Protein AF-A3JEB4-F1 (afdb_monomer)

Secondary structure (DSSP, 8-state):
---EEEEEETTEEEEEETTTTSS-HHHHHHHHHHHHHHHHT--TT----------SSTTTTTSSSHHHHHHHHHHHHHHHHHHHHHHHT---HHHHHHHTTS-HHHHHHHHTT-GGG--HHHHHHHHTTTT---------------

Structure (mmCIF, N/CA/C/O backbone):
data_AF-A3JEB4-F1
#
_entry.id   AF-A3JEB4-F1
#
loop_
_atom_site.group_PDB
_atom_site.id
_atom_site.type_symbol
_atom_site.label_atom_id
_atom_site.label_alt_id
_atom_site.label_comp_id
_atom_site.label_asym_id
_atom_site.label_entity_id
_atom_site.label_seq_id
_atom_site.pdbx_PDB_ins_code
_atom_site.Cartn_x
_atom_site.Cartn_y
_atom_site.Cartn_z
_atom_site.occupancy
_atom_site.B_iso_or_equiv
_atom_site.auth_seq_id
_atom_site.auth_comp_id
_atom_site.auth_asym_id
_atom_site.auth_atom_id
_atom_site.pdbx_PDB_model_num
ATOM 1 N N . MET A 1 1 ? -15.534 -3.196 -7.477 1.00 28.44 1 MET A N 1
ATOM 2 C CA . MET A 1 1 ? -15.306 -3.213 -8.940 1.00 28.44 1 MET A CA 1
ATOM 3 C C . MET A 1 1 ? -14.396 -2.055 -9.331 1.00 28.44 1 MET A C 1
ATOM 5 O O . MET A 1 1 ? -14.749 -0.908 -9.078 1.00 28.44 1 MET A O 1
ATOM 9 N N . ALA A 1 2 ? -13.204 -2.329 -9.867 1.00 27.30 2 ALA A N 1
ATOM 10 C CA . ALA A 1 2 ? -12.318 -1.281 -10.374 1.00 27.30 2 ALA A CA 1
ATOM 11 C C . ALA A 1 2 ? -12.919 -0.707 -11.665 1.00 27.30 2 ALA A C 1
ATOM 13 O O . ALA A 1 2 ? -13.163 -1.442 -12.619 1.00 27.30 2 ALA A O 1
ATOM 14 N N . LYS A 1 3 ? -13.211 0.595 -11.688 1.00 28.23 3 LYS A N 1
ATOM 15 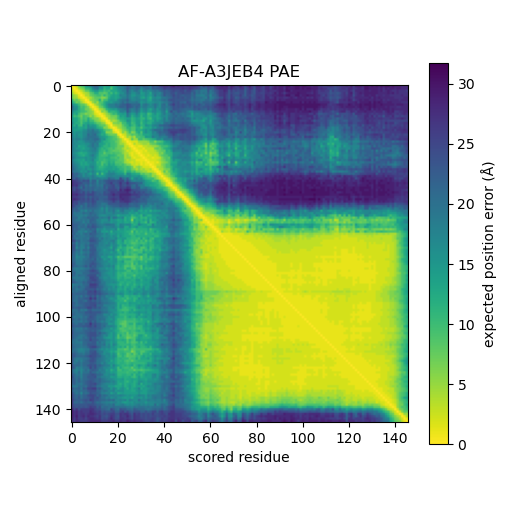C CA . LYS A 1 3 ? -13.762 1.257 -12.872 1.00 28.23 3 LYS A CA 1
ATOM 16 C C . LYS A 1 3 ? -12.611 1.447 -13.860 1.00 28.23 3 LYS A C 1
ATOM 18 O O . LYS A 1 3 ? -11.719 2.245 -13.613 1.00 28.23 3 LYS A O 1
ATOM 23 N N . VAL A 1 4 ? -12.585 0.700 -14.956 1.00 33.78 4 VAL A N 1
ATOM 24 C CA . VAL A 1 4 ? -11.647 0.973 -16.052 1.00 33.78 4 VAL A CA 1
ATOM 25 C C . VAL A 1 4 ? -12.107 2.276 -16.709 1.00 33.78 4 VAL A C 1
ATOM 27 O O . VAL A 1 4 ? -13.170 2.316 -17.325 1.00 33.78 4 VAL A O 1
ATOM 30 N N . MET A 1 5 ? -11.362 3.368 -16.530 1.00 33.47 5 MET A N 1
ATOM 31 C CA . MET A 1 5 ? -11.633 4.612 -17.254 1.00 33.47 5 MET A CA 1
ATOM 32 C C . MET A 1 5 ? -10.977 4.489 -18.624 1.00 33.47 5 MET A C 1
ATOM 34 O O . MET A 1 5 ? -9.762 4.581 -18.753 1.00 33.47 5 MET A O 1
ATOM 38 N N . THR A 1 6 ? -11.791 4.218 -19.643 1.00 35.06 6 THR A N 1
ATOM 39 C CA . THR A 1 6 ? -11.344 4.244 -21.038 1.00 35.06 6 THR A CA 1
ATOM 40 C C . THR A 1 6 ? -11.348 5.699 -21.495 1.00 35.06 6 THR A C 1
ATOM 42 O O . THR A 1 6 ? -12.419 6.278 -21.679 1.00 35.06 6 THR A O 1
ATOM 45 N N . LEU A 1 7 ? -10.174 6.310 -21.649 1.00 40.50 7 LEU A N 1
ATOM 46 C CA . LEU A 1 7 ? -10.065 7.608 -22.314 1.00 40.50 7 LEU A CA 1
ATOM 47 C C . LEU A 1 7 ? -10.238 7.357 -23.812 1.00 40.50 7 LEU A C 1
ATOM 49 O O . LEU A 1 7 ? -9.387 6.733 -24.438 1.00 40.50 7 LEU A O 1
ATOM 53 N N . LYS A 1 8 ? -11.384 7.764 -24.361 1.00 31.34 8 LYS A N 1
ATOM 54 C CA . LYS A 1 8 ? -11.621 7.764 -25.805 1.00 31.34 8 LYS A CA 1
ATOM 55 C C . LYS A 1 8 ? -11.215 9.135 -26.327 1.00 31.34 8 LYS A C 1
ATOM 57 O O . LYS A 1 8 ? -11.989 10.077 -26.199 1.00 31.34 8 LYS A O 1
ATOM 62 N N . ASN A 1 9 ? -10.022 9.239 -26.896 1.00 35.53 9 ASN A N 1
ATOM 63 C CA . ASN A 1 9 ? -9.672 10.357 -27.761 1.00 35.53 9 ASN A CA 1
ATOM 64 C C . ASN A 1 9 ? -9.274 9.757 -29.112 1.00 35.53 9 ASN A C 1
ATOM 66 O O . ASN A 1 9 ? -8.406 8.889 -29.158 1.00 35.53 9 ASN A O 1
ATOM 70 N N . THR A 1 10 ? -10.025 10.107 -30.159 1.00 35.03 10 THR A N 1
ATOM 71 C CA . THR A 1 10 ? -9.710 9.866 -31.582 1.00 35.03 10 THR A CA 1
ATOM 72 C C . THR A 1 10 ? -8.844 8.630 -31.888 1.00 35.03 10 THR A C 1
ATOM 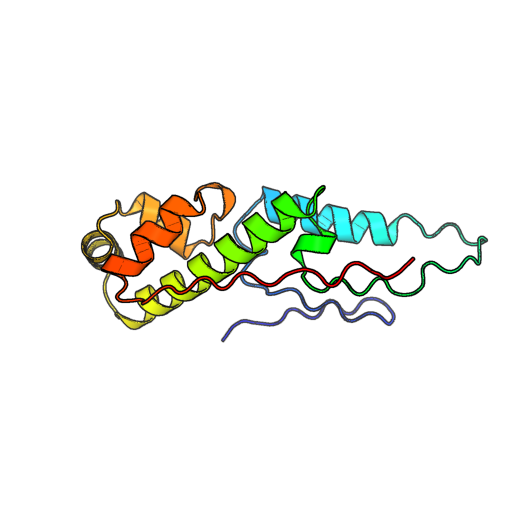74 O O . THR A 1 10 ? -7.679 8.748 -32.249 1.00 35.03 10 THR A O 1
ATOM 77 N N . GLY A 1 11 ? -9.423 7.432 -31.749 1.00 35.12 11 GLY A N 1
ATOM 78 C CA . GLY A 1 11 ? -8.829 6.184 -32.254 1.00 35.12 11 GLY A CA 1
ATOM 79 C C . GLY A 1 11 ? -7.979 5.364 -31.276 1.00 35.12 11 GLY A C 1
ATOM 80 O O . GLY A 1 11 ? -7.746 4.194 -31.559 1.00 35.12 11 GLY A O 1
ATOM 81 N N . TYR A 1 12 ? -7.605 5.888 -30.103 1.00 35.53 12 TYR A N 1
ATOM 82 C CA . TYR A 1 12 ? -6.740 5.163 -29.156 1.00 35.53 12 TYR A CA 1
ATOM 83 C C . TYR A 1 12 ? -7.449 4.870 -27.826 1.00 35.53 12 TYR A C 1
ATOM 85 O O . TYR A 1 12 ? -8.063 5.746 -27.214 1.00 35.53 12 TYR A O 1
ATOM 93 N N . ARG A 1 13 ? -7.400 3.603 -27.380 1.00 35.19 13 ARG A N 1
ATOM 94 C CA . ARG A 1 13 ? -7.941 3.152 -26.084 1.00 35.19 13 ARG A CA 1
ATOM 95 C C . ARG A 1 13 ? -6.789 2.964 -25.107 1.00 35.19 13 ARG A C 1
ATOM 97 O O . ARG A 1 13 ? -6.150 1.921 -25.107 1.00 35.19 13 ARG A O 1
ATOM 104 N N . TYR A 1 14 ? -6.583 3.936 -24.227 1.00 41.97 14 TYR A N 1
ATOM 105 C CA . TYR A 1 14 ? -5.689 3.759 -23.085 1.00 41.97 14 TYR A CA 1
ATOM 106 C C . TYR A 1 14 ? -6.455 3.127 -21.922 1.00 41.97 14 TYR A C 1
ATOM 108 O O . TYR A 1 14 ? -7.539 3.591 -21.546 1.00 41.97 14 TYR A O 1
ATOM 116 N N . GLN A 1 15 ? -5.902 2.050 -21.364 1.00 39.38 15 GLN A N 1
ATOM 117 C CA . GLN A 1 15 ? -6.495 1.315 -20.253 1.00 39.38 15 GLN A CA 1
ATOM 118 C C . GLN A 1 15 ? -5.760 1.683 -18.965 1.00 39.38 15 GLN A C 1
ATOM 120 O O . GLN A 1 15 ? -4.786 1.049 -18.581 1.00 39.38 15 GLN A O 1
ATOM 125 N N . VAL A 1 16 ? -6.217 2.746 -18.299 1.00 45.25 16 VAL A N 1
ATOM 126 C CA . VAL A 1 16 ? -5.621 3.177 -17.030 1.00 45.25 16 VAL A CA 1
ATOM 127 C C . VAL A 1 16 ? -6.473 2.671 -15.870 1.00 45.25 16 VAL A C 1
ATOM 129 O O . VAL A 1 16 ? -7.677 2.942 -15.786 1.00 45.25 16 VAL A O 1
ATOM 132 N N . CYS A 1 17 ? -5.853 1.929 -14.952 1.00 38.47 17 CYS A N 1
ATOM 133 C CA . CYS A 1 17 ? -6.483 1.506 -13.706 1.00 38.47 17 CYS A CA 1
ATOM 134 C C . CYS A 1 17 ? -6.914 2.746 -12.907 1.00 38.47 17 CYS A C 1
ATOM 136 O O . CYS A 1 17 ? -6.076 3.438 -12.328 1.00 38.47 17 CYS A O 1
ATOM 138 N N . SER A 1 18 ? -8.222 3.035 -12.815 1.00 39.22 18 SER A N 1
ATOM 139 C CA . SER A 1 18 ? -8.697 4.268 -12.157 1.00 39.22 18 SER A CA 1
ATOM 140 C C . SER A 1 18 ? -8.367 4.350 -10.664 1.00 39.22 18 SER A C 1
ATOM 142 O O . SER A 1 18 ? -8.649 5.373 -10.047 1.00 39.22 18 SER A O 1
ATOM 144 N N . GLY A 1 19 ? -7.888 3.262 -10.055 1.00 42.16 19 GLY A N 1
ATOM 145 C CA . GLY A 1 19 ? -7.454 3.234 -8.661 1.00 42.16 19 GLY A CA 1
ATOM 146 C C . GLY A 1 19 ? -6.138 3.979 -8.436 1.00 42.16 19 GLY A C 1
ATOM 147 O O . GLY A 1 19 ? -6.030 4.683 -7.441 1.00 42.16 19 GLY A O 1
ATOM 148 N N . LEU A 1 20 ? -5.187 3.898 -9.378 1.00 43.97 20 LEU A N 1
ATOM 149 C CA . LEU A 1 20 ? -3.858 4.511 -9.239 1.00 43.97 20 LEU A CA 1
ATOM 150 C C . LEU A 1 20 ? -3.857 6.034 -9.449 1.00 43.97 20 LEU A C 1
ATOM 152 O O . LEU A 1 20 ? -3.022 6.740 -8.897 1.00 43.97 20 LEU A O 1
ATOM 156 N N . LEU A 1 21 ? -4.807 6.563 -10.224 1.00 47.31 21 LEU A N 1
ATOM 157 C CA . LEU A 1 21 ? -4.841 7.985 -10.594 1.00 47.31 21 LEU A CA 1
ATOM 158 C C . LEU A 1 21 ? -5.488 8.915 -9.561 1.00 47.31 21 LEU A C 1
ATOM 160 O O . LEU A 1 21 ? -5.356 10.135 -9.669 1.00 47.31 21 LEU A O 1
ATOM 164 N N . LYS A 1 22 ? -6.256 8.380 -8.606 1.00 44.50 22 LYS A N 1
ATOM 165 C CA . LYS A 1 22 ? -7.146 9.207 -7.773 1.00 44.50 22 LYS A CA 1
ATOM 166 C C . LYS A 1 22 ? -6.485 9.782 -6.528 1.00 44.50 22 LYS A C 1
ATOM 168 O O . LYS A 1 22 ? -7.058 10.680 -5.919 1.00 44.50 22 LYS A O 1
ATOM 173 N N . THR A 1 23 ? -5.313 9.294 -6.146 1.00 45.34 23 THR A N 1
ATOM 174 C CA . THR A 1 23 ? -4.822 9.510 -4.786 1.00 45.34 23 THR A CA 1
ATOM 175 C C . THR A 1 23 ? -3.326 9.759 -4.671 1.00 45.34 23 THR A C 1
ATOM 177 O O . THR A 1 23 ? -2.889 10.052 -3.572 1.00 45.34 23 THR A O 1
ATOM 180 N N . ASP A 1 24 ? -2.534 9.763 -5.743 1.00 54.94 24 ASP A N 1
ATOM 181 C CA . ASP A 1 24 ? -1.146 10.242 -5.700 1.00 54.94 24 ASP A CA 1
ATOM 182 C C . ASP A 1 24 ? -0.958 11.410 -6.684 1.00 54.94 24 ASP A C 1
ATOM 184 O O . ASP A 1 24 ? -1.121 11.268 -7.896 1.00 54.94 24 ASP A O 1
ATOM 188 N N . ILE A 1 25 ? -0.681 12.605 -6.145 1.00 49.38 25 ILE A N 1
ATOM 189 C CA . ILE A 1 25 ? -0.558 13.852 -6.921 1.00 49.38 25 ILE A CA 1
ATOM 190 C C . ILE A 1 25 ? 0.660 13.798 -7.853 1.00 49.38 25 ILE A C 1
ATOM 192 O O . ILE A 1 25 ? 0.585 14.315 -8.970 1.00 49.38 25 ILE A O 1
ATOM 196 N N . GLY A 1 26 ? 1.752 13.156 -7.423 1.00 53.31 26 GLY A N 1
ATOM 197 C CA . GLY A 1 26 ? 2.954 12.969 -8.234 1.00 53.31 26 GLY A CA 1
ATOM 198 C C . GLY A 1 26 ? 2.679 12.037 -9.407 1.00 53.31 26 GLY A C 1
ATOM 199 O O . GLY A 1 26 ? 2.938 12.397 -10.554 1.00 53.31 26 GLY A O 1
ATOM 200 N N . MET A 1 27 ? 2.020 10.910 -9.138 1.00 58.47 27 MET A N 1
ATOM 201 C CA . MET A 1 27 ? 1.615 9.941 -10.160 1.00 58.47 27 MET A CA 1
ATOM 202 C C . MET A 1 27 ? 0.634 10.543 -11.172 1.00 58.47 27 MET A C 1
ATOM 204 O O . MET A 1 27 ? 0.778 10.379 -12.382 1.00 58.47 27 MET A O 1
ATOM 208 N N . ARG A 1 28 ? -0.344 11.323 -10.696 1.00 55.00 28 ARG A N 1
ATOM 209 C CA . ARG A 1 28 ? -1.284 12.042 -11.564 1.00 55.00 28 ARG A CA 1
ATOM 210 C C . ARG A 1 28 ? -0.560 13.036 -12.469 1.00 55.00 28 ARG A C 1
ATOM 212 O O . ARG A 1 28 ? -0.944 13.168 -13.629 1.00 55.00 28 ARG A O 1
ATOM 219 N N . ARG A 1 29 ? 0.473 13.723 -11.970 1.00 54.47 29 ARG A N 1
ATOM 220 C CA . ARG A 1 29 ? 1.283 14.660 -12.761 1.00 54.47 29 ARG A CA 1
ATOM 221 C C . ARG A 1 29 ? 2.128 13.925 -13.799 1.00 54.47 29 ARG A C 1
ATOM 223 O O . ARG A 1 29 ? 2.100 14.351 -14.946 1.00 54.47 29 ARG A O 1
ATOM 230 N N . LYS A 1 30 ? 2.776 12.808 -13.442 1.00 60.12 30 LYS A N 1
ATOM 231 C CA . LYS A 1 30 ? 3.528 11.968 -14.389 1.00 60.12 30 LYS A CA 1
ATOM 232 C C . LYS A 1 30 ? 2.628 11.408 -15.496 1.00 60.12 30 LYS A C 1
ATOM 234 O O . LYS A 1 30 ? 2.920 11.624 -16.663 1.00 60.12 30 LYS A O 1
ATOM 239 N N . VAL A 1 31 ? 1.465 10.836 -15.162 1.00 60.31 31 VAL A N 1
ATOM 240 C CA . VAL A 1 31 ? 0.502 10.343 -16.171 1.00 60.31 31 VAL A CA 1
ATOM 241 C C . VAL A 1 31 ? -0.059 11.479 -17.030 1.00 60.31 31 VAL A C 1
ATOM 243 O O . VAL A 1 31 ? -0.180 11.339 -18.242 1.00 60.31 31 VAL A O 1
ATOM 246 N N . THR A 1 32 ? -0.394 12.626 -16.430 1.00 55.94 32 THR A N 1
ATOM 247 C CA . THR A 1 32 ? -0.884 13.787 -17.195 1.00 55.94 32 THR A CA 1
ATOM 248 C C . THR A 1 32 ? 0.200 14.330 -18.123 1.00 55.94 32 THR A C 1
ATOM 250 O O . THR A 1 32 ? -0.114 14.730 -19.239 1.00 55.94 32 THR A O 1
ATOM 253 N N . ASN A 1 33 ? 1.460 14.340 -17.685 1.00 56.09 33 ASN A N 1
ATOM 254 C CA . ASN A 1 33 ? 2.590 14.745 -18.509 1.00 56.09 33 ASN A CA 1
ATOM 255 C C . ASN A 1 33 ? 2.844 13.730 -19.620 1.00 56.09 33 ASN A C 1
ATOM 257 O O . ASN A 1 33 ? 2.945 14.162 -20.751 1.00 56.09 33 ASN A O 1
ATOM 261 N N . PHE A 1 34 ? 2.823 12.422 -19.352 1.00 59.50 34 PHE A N 1
ATOM 262 C CA . PHE A 1 34 ? 2.921 11.385 -20.382 1.00 59.50 34 PHE A CA 1
ATOM 263 C C . PHE A 1 34 ? 1.842 11.562 -21.461 1.00 59.50 34 PHE A C 1
ATOM 265 O O . PHE A 1 34 ? 2.158 11.677 -22.640 1.00 59.50 34 PHE A O 1
ATOM 272 N N . ILE A 1 35 ? 0.572 11.721 -21.064 1.00 57.94 35 ILE A N 1
ATOM 273 C CA . ILE A 1 35 ? -0.537 11.976 -22.001 1.00 57.94 35 ILE A CA 1
ATOM 274 C C . ILE A 1 35 ? -0.318 13.278 -22.792 1.00 57.94 35 ILE A C 1
ATOM 276 O O . ILE A 1 35 ? -0.567 13.313 -23.994 1.00 57.94 35 ILE A O 1
ATOM 280 N N . LYS A 1 36 ? 0.156 14.351 -22.146 1.00 54.06 36 LYS A N 1
ATOM 281 C CA . LYS A 1 36 ? 0.431 15.637 -22.809 1.00 54.06 36 LYS A CA 1
ATOM 282 C C . LYS A 1 36 ? 1.638 15.581 -23.741 1.00 54.06 36 LYS A C 1
ATOM 284 O O . LYS A 1 36 ? 1.578 16.189 -24.800 1.00 54.06 36 LYS A O 1
ATOM 289 N N . THR A 1 37 ? 2.699 14.867 -23.375 1.00 53.50 37 THR A N 1
ATOM 290 C CA . THR A 1 37 ? 3.886 14.653 -24.208 1.00 53.50 37 THR A CA 1
ATOM 291 C C . THR A 1 37 ? 3.477 13.931 -25.482 1.00 53.50 37 THR A C 1
ATOM 293 O O . THR A 1 37 ? 3.738 14.444 -26.560 1.00 53.50 37 THR A O 1
ATOM 296 N N . GLN A 1 38 ? 2.697 12.851 -25.382 1.00 52.09 38 GLN A N 1
ATOM 297 C CA . GLN A 1 38 ? 2.150 12.144 -26.549 1.00 52.09 38 GLN A CA 1
ATOM 298 C C . GLN A 1 38 ? 1.211 13.023 -27.409 1.00 52.09 38 GLN A C 1
ATOM 300 O O . GLN A 1 38 ? 1.050 12.773 -28.599 1.00 52.09 38 GLN A O 1
ATOM 305 N N . GLN A 1 39 ? 0.610 14.079 -26.842 1.00 43.41 39 GLN A N 1
ATOM 306 C CA . GLN A 1 39 ? -0.285 15.000 -27.556 1.00 43.41 39 GLN A CA 1
ATOM 307 C C . GLN A 1 39 ? 0.432 16.222 -28.179 1.00 43.41 39 GLN A C 1
ATOM 309 O O . GLN A 1 39 ? -0.087 16.791 -29.136 1.00 43.41 39 GLN A O 1
ATOM 314 N N . ASN A 1 40 ? 1.610 16.617 -27.676 1.00 43.22 40 ASN A N 1
ATOM 315 C CA . ASN A 1 40 ? 2.385 17.784 -28.139 1.00 43.22 40 ASN A CA 1
ATOM 316 C C . ASN A 1 40 ? 3.341 17.491 -29.315 1.00 43.22 40 ASN A C 1
ATOM 318 O O . ASN A 1 40 ? 3.946 18.421 -29.836 1.00 43.22 40 ASN A O 1
ATOM 322 N N . TYR A 1 41 ? 3.456 16.238 -29.765 1.00 44.75 41 TYR A N 1
ATOM 323 C CA . TYR A 1 41 ? 4.215 15.850 -30.968 1.00 44.75 41 TYR A CA 1
ATOM 324 C C . TYR A 1 41 ? 3.392 15.918 -32.275 1.00 44.75 41 TYR A C 1
ATOM 326 O O . TYR A 1 41 ? 3.788 15.348 -33.287 1.00 44.75 41 TYR A O 1
ATOM 334 N N . MET A 1 42 ? 2.252 16.619 -32.292 1.00 44.59 42 MET A N 1
ATOM 335 C CA . MET A 1 42 ? 1.462 16.846 -33.512 1.00 44.59 42 MET A CA 1
ATOM 336 C C . MET A 1 42 ? 1.795 18.202 -34.164 1.00 44.59 42 MET A C 1
ATOM 338 O O . MET A 1 42 ? 0.999 19.135 -34.111 1.00 44.59 42 MET A O 1
ATOM 342 N N . GLU A 1 43 ? 2.963 18.291 -34.808 1.00 44.00 43 GLU A N 1
ATOM 343 C CA . GLU A 1 43 ? 3.232 19.240 -35.906 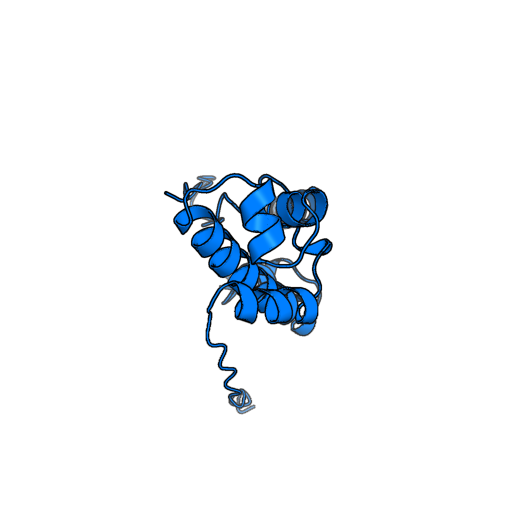1.00 44.00 43 GLU A CA 1
ATOM 344 C C . GLU A 1 43 ? 2.904 18.530 -37.244 1.00 44.00 43 GLU A C 1
ATOM 346 O O . GLU A 1 43 ? 3.287 17.370 -37.413 1.00 44.00 43 GLU A O 1
ATOM 351 N N . PRO A 1 44 ? 2.192 19.142 -38.215 1.00 41.66 44 PRO A N 1
ATOM 352 C CA . PRO A 1 44 ? 1.399 18.388 -39.199 1.00 41.66 44 PRO A CA 1
ATOM 353 C C . PRO A 1 44 ? 2.160 17.738 -40.367 1.00 41.66 44 PRO A C 1
ATOM 355 O O . PRO A 1 44 ? 1.514 17.372 -41.343 1.00 41.66 44 PRO A O 1
ATOM 358 N N . ASN A 1 45 ? 3.493 17.623 -40.348 1.00 45.12 45 ASN A N 1
ATOM 359 C CA . ASN A 1 45 ? 4.233 17.290 -41.575 1.00 45.12 45 ASN A CA 1
ATOM 360 C C . ASN A 1 45 ? 5.512 16.459 -41.401 1.00 45.12 45 ASN A C 1
ATOM 362 O O . ASN A 1 45 ? 6.463 16.644 -42.156 1.00 45.12 45 ASN A O 1
ATOM 366 N N . GLN A 1 46 ? 5.551 15.507 -40.468 1.00 45.44 46 GLN A N 1
ATOM 367 C CA . GLN A 1 46 ? 6.590 14.468 -40.457 1.00 45.44 46 GLN A CA 1
ATOM 368 C C . GLN A 1 46 ? 5.942 13.083 -40.343 1.00 45.44 46 GLN A C 1
ATOM 370 O O . GLN A 1 46 ? 5.492 12.662 -39.281 1.00 45.44 46 GLN A O 1
ATOM 375 N N . VAL A 1 47 ? 5.869 12.381 -41.475 1.00 48.69 47 VAL A N 1
ATOM 376 C CA . VAL A 1 47 ? 5.559 10.951 -41.529 1.00 48.69 47 VAL A CA 1
ATOM 377 C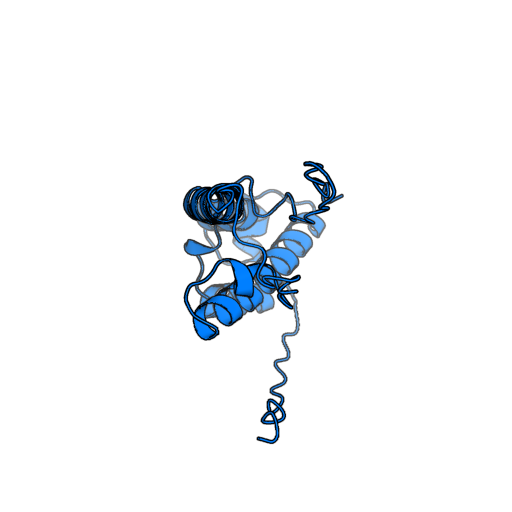 C . VAL A 1 47 ? 6.861 10.198 -41.271 1.00 48.69 47 VAL A C 1
ATOM 379 O O . VAL A 1 47 ? 7.633 10.000 -42.202 1.00 48.69 47 VAL A O 1
ATOM 382 N N . THR A 1 48 ? 7.103 9.780 -40.028 1.00 39.12 48 THR A N 1
ATOM 383 C CA . THR A 1 48 ? 8.084 8.734 -39.690 1.00 39.12 48 THR A CA 1
ATOM 384 C C . THR A 1 48 ? 7.615 7.966 -38.453 1.00 39.12 48 THR A C 1
ATOM 386 O O . THR A 1 48 ? 7.738 8.439 -37.330 1.00 39.12 48 THR A O 1
ATOM 389 N N . ASP A 1 49 ? 7.004 6.809 -38.693 1.00 39.84 49 ASP A N 1
ATOM 390 C CA . ASP A 1 49 ? 7.245 5.543 -37.984 1.00 39.84 49 ASP A CA 1
ATOM 391 C C . ASP A 1 49 ? 7.462 5.548 -36.450 1.00 39.84 49 ASP A C 1
ATOM 393 O O . ASP A 1 49 ? 8.303 4.824 -35.934 1.00 39.84 49 ASP A O 1
ATOM 397 N N . MET A 1 50 ? 6.679 6.312 -35.682 1.00 37.31 50 MET A N 1
ATOM 398 C CA . MET A 1 50 ? 6.534 6.091 -34.230 1.00 37.31 50 MET A CA 1
ATOM 399 C C . MET A 1 50 ? 5.342 5.165 -33.970 1.00 37.31 50 MET A C 1
ATOM 401 O O . MET A 1 50 ? 4.372 5.499 -33.285 1.00 37.31 50 MET A O 1
ATOM 405 N N . ALA A 1 51 ? 5.355 4.016 -34.639 1.00 41.66 51 ALA A N 1
ATOM 406 C CA . ALA A 1 51 ? 4.291 3.040 -34.565 1.00 41.66 51 ALA A CA 1
ATOM 407 C C . ALA A 1 51 ? 4.391 2.254 -33.250 1.00 41.66 51 ALA A C 1
ATOM 409 O O . ALA A 1 51 ? 5.100 1.261 -33.145 1.00 41.66 51 ALA A O 1
ATOM 410 N N . ASN A 1 52 ? 3.555 2.642 -32.284 1.00 43.09 52 ASN A N 1
ATOM 411 C CA . ASN A 1 52 ? 2.940 1.698 -31.352 1.00 43.09 52 ASN A CA 1
ATOM 412 C C . ASN A 1 52 ? 3.929 0.972 -30.416 1.00 43.09 52 ASN A C 1
ATOM 414 O O . ASN A 1 52 ? 3.926 -0.259 -30.347 1.00 43.09 52 ASN A O 1
ATOM 418 N N . GLU A 1 53 ? 4.716 1.728 -29.645 1.00 41.41 53 GLU A N 1
ATOM 419 C CA . GLU A 1 53 ? 5.432 1.186 -28.484 1.00 41.41 53 GLU A CA 1
ATOM 420 C C . GLU A 1 53 ? 4.409 0.640 -27.476 1.00 41.41 53 GLU A C 1
ATOM 422 O O . GLU A 1 53 ? 3.776 1.358 -26.696 1.00 41.41 53 GLU A O 1
ATOM 427 N N . ARG A 1 54 ? 4.167 -0.671 -27.552 1.00 43.00 54 ARG A N 1
ATOM 428 C CA . ARG A 1 54 ? 3.413 -1.408 -26.544 1.00 43.00 54 ARG A CA 1
ATOM 429 C C . ARG A 1 54 ? 4.355 -1.683 -25.388 1.00 43.00 54 ARG A C 1
ATOM 431 O O . ARG A 1 54 ? 5.128 -2.629 -25.429 1.00 43.00 54 ARG A O 1
ATOM 438 N N . PHE A 1 55 ? 4.252 -0.864 -24.357 1.00 46.31 55 PHE A N 1
ATOM 439 C CA . PHE A 1 55 ? 4.898 -1.141 -23.084 1.00 46.31 55 PHE A CA 1
ATOM 440 C C . PHE A 1 55 ? 4.236 -2.356 -22.422 1.00 46.31 55 PHE A C 1
ATOM 442 O O . PHE A 1 55 ? 3.004 -2.432 -22.354 1.00 46.31 55 PHE A O 1
ATOM 449 N N . GLU A 1 56 ? 5.041 -3.304 -21.933 1.00 55.41 56 GLU A N 1
ATOM 450 C CA . GLU A 1 56 ? 4.545 -4.483 -21.208 1.00 55.41 56 GLU A CA 1
ATOM 451 C C . GLU A 1 56 ? 3.826 -4.089 -19.909 1.00 55.41 56 GLU A C 1
ATOM 453 O O . GLU A 1 56 ? 2.896 -4.766 -19.463 1.00 55.41 56 GLU A O 1
ATOM 458 N N . SER A 1 57 ? 4.200 -2.946 -19.330 1.00 58.56 57 SER A N 1
ATOM 459 C CA . SER A 1 57 ? 3.547 -2.358 -18.171 1.00 58.56 57 SER A CA 1
ATOM 460 C C . SER A 1 57 ? 3.411 -0.843 -18.283 1.00 58.56 57 SER A C 1
ATOM 462 O O . SER A 1 57 ? 4.256 -0.142 -18.829 1.00 58.56 57 SER A O 1
ATOM 464 N N . VAL A 1 58 ? 2.350 -0.316 -17.662 1.00 70.12 58 VAL A N 1
ATOM 465 C CA . VAL A 1 58 ? 2.086 1.128 -17.528 1.00 70.12 58 VAL A CA 1
ATOM 466 C C . VAL A 1 58 ? 3.274 1.871 -16.905 1.00 70.12 58 VAL A C 1
ATOM 468 O O . VAL A 1 58 ? 3.475 3.043 -17.193 1.00 70.12 58 VAL A O 1
ATOM 471 N N . TRP A 1 59 ? 4.061 1.196 -16.069 1.00 69.44 59 TRP A N 1
ATOM 472 C CA . TRP A 1 59 ? 5.236 1.775 -15.423 1.00 69.44 59 TRP A CA 1
ATOM 473 C C . TRP A 1 59 ? 6.425 1.951 -16.364 1.00 69.44 59 TRP A C 1
ATOM 475 O O . TRP A 1 59 ? 7.144 2.930 -16.212 1.00 69.44 59 TRP A O 1
ATOM 485 N N . ASP A 1 60 ? 6.578 1.084 -17.368 1.00 59.31 60 ASP A N 1
ATOM 486 C CA . ASP A 1 60 ? 7.668 1.188 -18.350 1.00 59.31 60 ASP A CA 1
ATOM 487 C C . ASP A 1 60 ? 7.475 2.418 -19.256 1.00 59.31 60 ASP A C 1
ATOM 489 O O . ASP A 1 60 ? 8.422 2.936 -19.830 1.00 59.31 60 ASP A O 1
ATOM 493 N N . ALA A 1 61 ? 6.236 2.914 -19.345 1.00 67.94 61 ALA A N 1
ATOM 494 C CA . ALA A 1 61 ? 5.886 4.135 -20.061 1.00 67.94 61 ALA A CA 1
ATOM 495 C C . ALA A 1 61 ? 6.029 5.415 -19.210 1.00 67.94 61 ALA A C 1
ATOM 497 O O . ALA A 1 61 ? 5.964 6.519 -19.746 1.00 67.94 61 ALA A O 1
ATOM 498 N N . ILE A 1 62 ? 6.103 5.292 -17.880 1.00 73.44 62 ILE A N 1
ATOM 499 C CA . ILE A 1 62 ? 5.978 6.426 -16.945 1.00 73.44 62 ILE A CA 1
ATOM 500 C C . ILE A 1 62 ? 7.278 6.719 -16.199 1.00 73.44 62 ILE A C 1
ATOM 502 O O . ILE A 1 62 ? 7.509 7.878 -15.846 1.00 73.44 62 ILE A O 1
ATOM 506 N N . GLU A 1 63 ? 8.059 5.691 -15.887 1.00 77.75 63 GLU A N 1
ATOM 507 C CA . GLU A 1 63 ? 9.306 5.845 -15.145 1.00 77.75 63 GLU A CA 1
ATOM 508 C C . GLU A 1 63 ? 10.491 6.063 -16.082 1.00 77.75 63 GLU A C 1
ATOM 510 O O . GLU A 1 63 ? 10.480 5.632 -17.234 1.00 77.75 63 GLU A O 1
ATOM 515 N N . ASP A 1 64 ? 11.505 6.758 -15.569 1.00 76.25 64 ASP A N 1
ATOM 516 C CA . ASP A 1 64 ? 12.645 7.200 -16.371 1.00 76.25 64 ASP A CA 1
ATOM 517 C C . ASP A 1 64 ? 13.636 6.051 -16.621 1.00 76.25 64 ASP A C 1
ATOM 519 O O . ASP A 1 64 ? 14.403 6.095 -17.585 1.00 76.25 64 ASP A O 1
ATOM 523 N N . THR A 1 65 ? 13.612 5.009 -15.776 1.00 81.38 65 THR A N 1
ATOM 524 C CA . THR A 1 65 ? 14.471 3.826 -15.919 1.00 81.38 65 THR A CA 1
ATOM 525 C C . THR A 1 65 ? 13.711 2.498 -15.765 1.00 81.38 65 THR A C 1
ATOM 527 O O . THR A 1 65 ? 12.710 2.424 -15.038 1.00 81.38 65 THR A O 1
ATOM 530 N N . PRO A 1 66 ? 14.194 1.407 -16.398 1.00 79.62 66 PRO A N 1
ATOM 531 C CA . PRO A 1 66 ? 13.617 0.070 -16.236 1.00 79.62 66 PRO A CA 1
ATOM 532 C C . PRO A 1 66 ? 13.601 -0.423 -14.779 1.00 79.62 66 PRO A C 1
ATOM 534 O O . PRO A 1 66 ? 12.659 -1.097 -14.355 1.00 79.62 66 PRO A O 1
ATOM 537 N N . GLU A 1 67 ? 14.614 -0.069 -13.983 1.00 85.56 67 GLU A N 1
ATOM 538 C CA . GLU A 1 67 ? 14.708 -0.439 -12.568 1.00 85.56 67 GLU A CA 1
ATOM 539 C C . GLU A 1 67 ? 13.626 0.251 -11.732 1.00 85.56 67 GLU A C 1
ATOM 541 O O . GLU A 1 67 ? 12.999 -0.382 -10.876 1.00 85.56 67 GLU A O 1
ATOM 546 N N . GLU A 1 68 ? 13.370 1.536 -11.991 1.00 83.62 68 GLU A N 1
ATOM 547 C CA . GLU A 1 68 ? 12.294 2.286 -11.343 1.00 83.62 68 GLU A CA 1
ATOM 548 C C . GLU A 1 68 ? 10.922 1.727 -11.733 1.00 83.62 68 GLU A C 1
ATOM 550 O O . GLU A 1 68 ? 10.076 1.496 -10.859 1.00 83.62 68 GLU A O 1
ATOM 555 N N . ALA A 1 69 ? 10.730 1.415 -13.019 1.00 80.88 69 ALA A N 1
ATOM 556 C CA . ALA A 1 69 ? 9.509 0.798 -13.523 1.00 80.88 69 ALA A CA 1
ATOM 557 C C . ALA A 1 69 ? 9.240 -0.568 -12.868 1.00 80.88 69 ALA A C 1
ATOM 559 O O . ALA A 1 69 ? 8.125 -0.837 -12.407 1.00 80.88 69 ALA A O 1
ATOM 560 N N . LEU A 1 70 ? 10.262 -1.426 -12.749 1.00 86.06 70 LEU A N 1
ATOM 561 C CA . LEU A 1 70 ? 10.175 -2.701 -12.031 1.00 86.06 70 LEU A CA 1
ATOM 562 C C . LEU A 1 70 ? 9.828 -2.498 -10.553 1.00 86.06 70 LEU A C 1
ATOM 564 O O . LEU A 1 70 ? 8.953 -3.181 -10.015 1.00 86.06 70 LEU A O 1
ATOM 568 N N . ASN A 1 71 ? 10.475 -1.537 -9.896 1.00 88.31 71 ASN A N 1
ATOM 569 C CA . ASN A 1 71 ? 10.217 -1.248 -8.494 1.00 88.31 71 ASN A CA 1
ATOM 570 C C . ASN A 1 71 ? 8.758 -0.818 -8.275 1.00 88.31 71 ASN A C 1
ATOM 572 O O . ASN A 1 71 ? 8.082 -1.326 -7.375 1.00 88.31 71 ASN A O 1
ATOM 576 N N . MET A 1 72 ? 8.242 0.064 -9.133 1.00 87.25 72 MET A N 1
ATOM 577 C CA . MET A 1 72 ? 6.853 0.512 -9.066 1.00 87.25 72 MET A CA 1
ATOM 578 C C . MET A 1 72 ? 5.858 -0.596 -9.409 1.00 87.25 72 MET A C 1
ATOM 580 O O . MET A 1 72 ? 4.844 -0.720 -8.715 1.00 87.25 72 MET A O 1
ATOM 584 N N . ARG A 1 73 ? 6.162 -1.459 -10.389 1.00 85.94 73 ARG A N 1
ATOM 585 C CA . ARG A 1 73 ? 5.377 -2.672 -10.676 1.00 85.94 73 ARG A CA 1
ATOM 586 C C . ARG A 1 73 ? 5.192 -3.513 -9.416 1.00 85.94 73 ARG A C 1
ATOM 588 O O . ARG A 1 73 ? 4.055 -3.701 -8.978 1.00 85.94 73 ARG A O 1
ATOM 595 N N . LEU A 1 74 ? 6.294 -3.934 -8.792 1.00 91.25 74 LEU A N 1
ATOM 596 C CA . LEU A 1 74 ? 6.276 -4.798 -7.607 1.00 91.25 74 LEU A CA 1
ATOM 597 C C . LEU A 1 74 ? 5.550 -4.145 -6.424 1.00 91.25 74 LEU A C 1
ATOM 599 O O . LEU A 1 74 ? 4.691 -4.770 -5.796 1.00 91.25 74 LEU A O 1
ATOM 603 N N . ARG A 1 75 ? 5.836 -2.866 -6.141 1.00 93.38 75 ARG A N 1
ATOM 604 C CA . ARG A 1 75 ? 5.147 -2.126 -5.0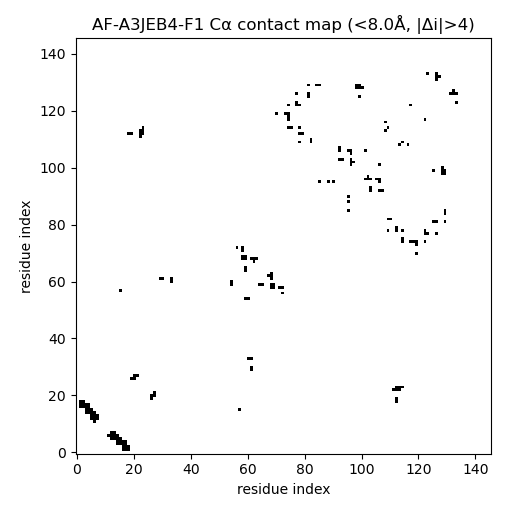71 1.00 93.38 75 ARG A CA 1
ATOM 605 C C . ARG A 1 75 ? 3.648 -2.019 -5.329 1.00 93.38 75 ARG A C 1
ATOM 607 O O . ARG A 1 75 ? 2.853 -2.178 -4.403 1.00 93.38 75 ARG A O 1
ATOM 614 N N . SER A 1 76 ? 3.252 -1.741 -6.570 1.00 89.31 76 SER A N 1
ATOM 615 C CA . SER A 1 76 ? 1.844 -1.565 -6.922 1.00 89.31 76 SER A CA 1
ATOM 616 C C . SER A 1 76 ? 1.059 -2.862 -6.754 1.00 89.31 76 SER A C 1
ATOM 618 O O . SER A 1 76 ? -0.025 -2.834 -6.169 1.00 89.31 76 SER A O 1
ATOM 620 N N . GLU A 1 77 ? 1.638 -3.994 -7.157 1.00 90.44 77 GLU A N 1
ATOM 621 C CA . GLU A 1 77 ? 1.016 -5.308 -7.010 1.00 90.44 77 GLU A CA 1
ATOM 622 C C . GLU A 1 77 ? 0.817 -5.660 -5.532 1.00 90.44 77 GLU A C 1
ATOM 624 O O . GLU A 1 77 ? -0.312 -5.913 -5.102 1.00 90.44 77 GLU A O 1
ATOM 629 N N . LEU A 1 78 ? 1.873 -5.560 -4.715 1.00 95.06 78 LEU A N 1
ATOM 630 C CA . LEU A 1 78 ? 1.775 -5.821 -3.275 1.00 95.06 78 LEU A CA 1
ATOM 631 C C . LEU A 1 78 ? 0.731 -4.921 -2.603 1.00 95.06 78 LEU A C 1
ATOM 633 O O . LEU A 1 78 ? -0.128 -5.401 -1.864 1.00 95.06 78 LEU A O 1
ATOM 637 N N . MET A 1 79 ? 0.759 -3.616 -2.884 1.00 96.62 79 MET A N 1
ATOM 638 C CA . MET A 1 79 ? -0.181 -2.660 -2.301 1.00 96.62 79 MET A CA 1
ATOM 639 C C . MET A 1 79 ? -1.636 -2.982 -2.667 1.00 96.62 79 MET A C 1
ATOM 641 O O . MET A 1 79 ? -2.520 -2.883 -1.810 1.00 96.62 79 MET A O 1
ATOM 645 N N . ILE A 1 80 ? -1.899 -3.384 -3.915 1.00 92.25 80 ILE A N 1
ATOM 646 C CA . ILE A 1 80 ? -3.233 -3.793 -4.367 1.00 92.25 80 ILE A CA 1
ATOM 647 C C . ILE A 1 80 ? -3.696 -5.042 -3.613 1.00 92.25 80 ILE A C 1
ATOM 649 O O . ILE A 1 80 ? -4.817 -5.041 -3.097 1.00 92.25 80 ILE A O 1
ATOM 653 N N . GLN A 1 81 ? -2.856 -6.076 -3.521 1.00 95.00 81 GLN A N 1
ATOM 654 C CA . GLN A 1 81 ? -3.212 -7.334 -2.859 1.00 95.00 81 GLN A CA 1
ATOM 655 C C . GLN A 1 81 ? -3.466 -7.134 -1.361 1.00 95.00 81 GLN A C 1
ATOM 657 O O . GLN A 1 81 ? -4.512 -7.541 -0.849 1.00 95.00 81 GLN A O 1
ATOM 662 N N . ILE A 1 82 ? -2.585 -6.405 -0.671 1.00 97.06 82 ILE A N 1
ATOM 663 C CA . ILE A 1 82 ? -2.750 -6.096 0.756 1.00 97.06 82 ILE A CA 1
ATOM 664 C C . ILE A 1 82 ? -4.017 -5.260 0.974 1.00 97.06 82 ILE A C 1
ATOM 666 O O . ILE A 1 82 ? -4.815 -5.560 1.858 1.00 97.06 82 ILE A O 1
ATOM 670 N N . THR A 1 83 ? -4.270 -4.250 0.136 1.00 94.25 83 THR A N 1
ATOM 671 C CA . THR A 1 83 ? -5.477 -3.413 0.254 1.00 94.25 83 THR A CA 1
ATOM 672 C C . THR A 1 83 ? -6.760 -4.217 0.044 1.00 94.25 83 THR A C 1
ATOM 674 O O . THR A 1 83 ? -7.763 -3.939 0.702 1.00 94.25 83 THR A O 1
ATOM 677 N N . ARG A 1 84 ? -6.764 -5.197 -0.869 1.00 94.62 84 ARG A N 1
ATOM 678 C CA . ARG A 1 84 ? -7.908 -6.104 -1.062 1.00 94.62 84 ARG A CA 1
ATOM 679 C C . ARG A 1 84 ? -8.130 -6.965 0.176 1.00 94.62 84 ARG A C 1
ATOM 681 O O . ARG A 1 84 ? -9.231 -6.933 0.714 1.00 94.62 84 ARG A O 1
ATOM 688 N N . ARG A 1 85 ? -7.076 -7.602 0.691 1.00 97.31 85 ARG A N 1
ATOM 689 C CA . ARG A 1 85 ? -7.138 -8.418 1.913 1.00 97.31 85 ARG A CA 1
ATOM 690 C C . ARG A 1 85 ? -7.663 -7.643 3.115 1.00 97.31 85 ARG A C 1
ATOM 692 O O . ARG A 1 85 ? -8.526 -8.127 3.832 1.00 97.31 85 ARG A O 1
ATOM 699 N N . VAL A 1 86 ? -7.192 -6.413 3.310 1.00 96.38 86 VAL A N 1
ATOM 700 C CA . VAL A 1 86 ? -7.677 -5.558 4.402 1.00 96.38 86 VAL A CA 1
ATOM 701 C C . VAL A 1 86 ? -9.175 -5.273 4.271 1.00 96.38 86 VAL A C 1
ATOM 703 O O . VAL A 1 86 ? -9.882 -5.244 5.273 1.00 96.38 86 VAL A O 1
ATOM 706 N N . LYS A 1 87 ? -9.673 -5.066 3.046 1.00 93.75 87 LYS A N 1
ATOM 707 C CA . LYS A 1 87 ? -11.104 -4.829 2.797 1.00 93.75 87 LYS A CA 1
ATOM 708 C C . LYS A 1 87 ? -11.953 -6.081 3.013 1.00 93.75 87 LYS A C 1
ATOM 710 O O . LYS A 1 87 ? -13.109 -5.943 3.386 1.00 93.75 87 LYS A O 1
ATOM 715 N N . GLU A 1 88 ? -11.391 -7.270 2.804 1.00 96.81 88 GLU A N 1
ATOM 716 C CA . GLU A 1 88 ? -12.059 -8.556 3.057 1.00 96.81 88 GLU A CA 1
ATOM 717 C C . GLU A 1 88 ? -12.261 -8.840 4.550 1.00 96.81 88 GLU A C 1
ATOM 719 O O . GLU A 1 88 ? -13.136 -9.623 4.903 1.00 96.81 88 GLU A O 1
ATOM 724 N N . TRP A 1 89 ? -11.485 -8.210 5.436 1.00 96.81 89 TRP A N 1
ATOM 725 C CA . TRP A 1 89 ? -11.640 -8.402 6.879 1.00 96.81 89 TRP A CA 1
ATOM 726 C C . TRP A 1 89 ? -12.928 -7.816 7.454 1.00 96.81 89 TRP A C 1
ATOM 728 O O . TRP A 1 89 ? -13.307 -8.230 8.543 1.00 96.81 89 TRP A O 1
ATOM 738 N N . ASP A 1 90 ? -13.557 -6.863 6.759 1.00 95.38 90 ASP A N 1
ATOM 739 C CA . ASP A 1 90 ? -14.794 -6.189 7.184 1.00 95.38 90 ASP A CA 1
ATOM 740 C C . ASP A 1 90 ? -14.743 -5.635 8.623 1.00 95.38 90 ASP A C 1
ATOM 742 O O . ASP A 1 90 ? -15.674 -5.749 9.416 1.00 95.38 90 ASP A O 1
ATOM 746 N N . VAL A 1 91 ? -13.605 -5.031 8.980 1.00 97.62 91 VAL A N 1
ATOM 747 C CA . VAL A 1 91 ? -13.374 -4.418 10.296 1.00 97.62 91 VAL A CA 1
ATOM 748 C C . VAL A 1 91 ? -13.064 -2.932 10.191 1.00 97.62 91 VAL A C 1
ATOM 750 O O . VAL A 1 91 ? -12.766 -2.391 9.123 1.00 97.62 91 VAL A O 1
ATOM 753 N N . THR A 1 92 ? -13.095 -2.246 11.334 1.00 97.50 92 THR A N 1
ATOM 754 C CA . THR A 1 92 ? -12.708 -0.833 11.402 1.00 97.50 92 THR A CA 1
ATOM 755 C C . THR A 1 92 ? -11.252 -0.632 10.970 1.00 97.50 92 THR A C 1
ATOM 757 O O . THR A 1 92 ? -10.396 -1.494 11.172 1.00 97.50 92 THR A O 1
ATOM 760 N N . GLN A 1 93 ? -10.925 0.555 10.446 1.00 96.00 93 GLN A N 1
ATOM 761 C CA . GLN A 1 93 ? -9.537 0.892 10.097 1.00 96.00 93 GLN A CA 1
ATOM 762 C C . GLN A 1 93 ? -8.589 0.781 11.301 1.00 96.00 93 GLN A C 1
ATOM 764 O O . GLN A 1 93 ? -7.442 0.373 11.154 1.00 96.00 93 GLN A O 1
ATOM 769 N N . LYS A 1 94 ? -9.060 1.098 12.512 1.00 97.88 94 LYS A N 1
ATOM 770 C CA . LYS A 1 94 ? -8.264 0.944 13.734 1.00 97.88 94 LYS A CA 1
ATOM 771 C C . LYS A 1 94 ? -7.872 -0.510 13.977 1.00 97.88 94 LYS A C 1
ATOM 773 O O . LYS A 1 94 ? -6.712 -0.779 14.275 1.00 97.88 94 LYS A O 1
ATOM 778 N N . GLU A 1 95 ? -8.819 -1.424 13.824 1.00 98.25 95 GLU A N 1
ATOM 779 C CA . GLU A 1 95 ? -8.572 -2.850 14.006 1.00 98.25 95 GLU A CA 1
ATOM 780 C C . GLU A 1 95 ? -7.705 -3.423 12.881 1.00 98.25 95 GLU A C 1
ATOM 782 O O . GLU A 1 95 ? -6.739 -4.128 13.153 1.00 98.25 95 GLU A O 1
ATOM 787 N N . ALA A 1 96 ? -7.964 -3.051 11.624 1.00 98.38 96 ALA A N 1
ATOM 788 C CA . ALA A 1 96 ? -7.114 -3.443 10.502 1.00 98.38 96 ALA A CA 1
ATOM 789 C C . ALA A 1 96 ? -5.659 -2.969 10.677 1.00 98.38 96 ALA A C 1
ATOM 791 O O . ALA A 1 96 ? -4.726 -3.710 10.373 1.00 98.38 96 ALA A O 1
ATOM 792 N N . ALA A 1 97 ? -5.454 -1.756 11.202 1.00 98.50 97 ALA A N 1
ATOM 793 C CA . ALA A 1 97 ? -4.123 -1.222 11.475 1.00 98.50 97 ALA A CA 1
ATOM 794 C C . ALA A 1 97 ? -3.411 -2.040 12.564 1.00 98.50 97 ALA A C 1
ATOM 796 O O . ALA A 1 97 ? -2.242 -2.377 12.403 1.00 98.50 97 ALA A O 1
ATOM 797 N N . GLN A 1 98 ? -4.134 -2.427 13.622 1.00 98.44 98 GLN A N 1
ATOM 798 C CA . GLN A 1 98 ? -3.614 -3.310 14.670 1.00 98.44 98 GLN A CA 1
ATOM 799 C C . GLN A 1 98 ? -3.255 -4.698 14.131 1.00 98.44 98 GLN A C 1
ATOM 801 O O . GLN A 1 98 ? -2.159 -5.174 14.411 1.00 98.44 98 GLN A O 1
ATOM 806 N N . ARG A 1 99 ? -4.125 -5.317 13.320 1.00 98.25 99 ARG A N 1
ATOM 807 C CA . ARG A 1 99 ? -3.856 -6.620 12.683 1.00 98.25 99 ARG A CA 1
ATOM 808 C C . ARG A 1 99 ? -2.605 -6.579 11.809 1.00 98.25 99 ARG A C 1
ATOM 810 O O . ARG A 1 99 ? -1.807 -7.502 11.858 1.00 98.25 99 ARG A O 1
ATOM 817 N N . LEU A 1 100 ? -2.414 -5.493 11.057 1.00 98.00 100 LEU A N 1
ATOM 818 C CA . LEU A 1 100 ? -1.216 -5.275 10.241 1.00 98.00 100 LEU A CA 1
ATOM 819 C C . LEU A 1 100 ? 0.023 -4.827 11.035 1.00 98.00 100 LEU A C 1
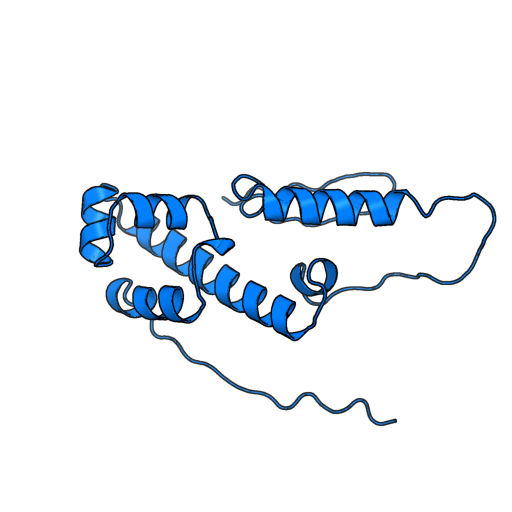ATOM 821 O O . LEU A 1 100 ? 1.095 -4.716 10.447 1.00 98.00 100 LEU A O 1
ATOM 825 N N . GLY A 1 101 ? -0.101 -4.528 12.331 1.00 98.12 101 GLY A N 1
ATOM 826 C CA . GLY A 1 101 ? 1.006 -4.021 13.145 1.00 98.12 101 GLY A CA 1
ATOM 827 C C . GLY A 1 101 ? 1.480 -2.612 12.760 1.00 98.12 101 GLY A C 1
ATOM 828 O O . GLY A 1 101 ? 2.639 -2.272 12.982 1.00 98.12 101 GLY A O 1
ATOM 829 N N . ILE A 1 102 ? 0.608 -1.779 12.179 1.00 98.31 102 ILE A N 1
ATOM 830 C CA . ILE A 1 102 ? 0.926 -0.406 11.755 1.00 98.31 102 ILE A CA 1
ATOM 831 C C . ILE A 1 102 ? 0.026 0.635 12.418 1.00 98.31 102 ILE A C 1
ATOM 833 O O . ILE A 1 102 ? -1.007 0.340 13.015 1.00 98.31 102 ILE A O 1
ATOM 837 N N . THR A 1 103 ? 0.403 1.906 12.292 1.00 98.31 103 THR A N 1
ATOM 838 C CA . THR A 1 103 ? -0.427 3.017 12.764 1.00 98.31 103 THR A CA 1
ATOM 839 C C . THR A 1 103 ? -1.628 3.252 11.839 1.00 98.31 103 THR A C 1
ATOM 841 O O . THR A 1 103 ? -1.579 2.983 10.638 1.00 98.31 103 THR A O 1
ATOM 844 N N . GLN A 1 104 ? -2.714 3.820 12.374 1.00 98.00 104 GLN A N 1
ATOM 845 C CA . GLN A 1 104 ? -3.892 4.183 11.572 1.00 98.00 104 GLN A CA 1
ATOM 846 C C . GLN A 1 104 ? -3.585 5.167 10.425 1.00 98.00 104 GLN A C 1
ATOM 848 O O . GLN A 1 104 ? -4.062 4.926 9.316 1.00 98.00 104 GLN A O 1
ATOM 853 N N . PRO A 1 105 ? -2.769 6.230 10.604 1.00 98.06 105 PRO A N 1
ATOM 854 C CA . PRO A 1 105 ? -2.378 7.092 9.487 1.00 98.06 105 PRO A CA 1
ATOM 855 C C . PRO A 1 105 ? -1.640 6.331 8.381 1.00 98.06 105 PRO A C 1
ATOM 857 O O . PRO A 1 105 ? -1.892 6.567 7.201 1.00 98.06 105 PRO A O 1
ATOM 860 N N . ARG A 1 106 ? -0.779 5.372 8.750 1.00 97.88 106 ARG A N 1
ATOM 861 C CA . ARG A 1 106 ? -0.068 4.526 7.786 1.00 97.88 106 ARG A CA 1
ATOM 862 C C . ARG A 1 106 ? -1.030 3.616 7.027 1.00 97.88 106 ARG A C 1
ATOM 864 O O . ARG A 1 106 ? -0.908 3.500 5.811 1.00 97.88 106 ARG A O 1
ATOM 871 N N . LEU A 1 107 ? -2.017 3.032 7.708 1.00 98.00 107 LEU A N 1
ATOM 872 C CA . LEU A 1 107 ? -3.083 2.286 7.041 1.00 98.00 107 LEU A CA 1
ATOM 873 C C . LEU A 1 107 ? -3.872 3.180 6.076 1.00 98.00 107 LEU A C 1
ATOM 875 O O . LEU A 1 107 ? -4.182 2.762 4.965 1.00 98.00 107 LEU A O 1
ATOM 879 N N . ASN A 1 108 ? -4.183 4.415 6.467 1.00 96.00 108 ASN A N 1
ATOM 880 C CA . ASN A 1 108 ? -4.895 5.345 5.596 1.00 96.00 108 ASN A CA 1
ATOM 881 C C . ASN A 1 108 ? -4.079 5.674 4.334 1.00 96.00 108 ASN A C 1
ATOM 883 O O . ASN A 1 108 ? -4.629 5.721 3.236 1.00 96.00 108 ASN A O 1
ATOM 887 N N . ASP A 1 109 ? -2.761 5.849 4.458 1.00 96.44 109 ASP A N 1
ATOM 888 C CA . ASP A 1 109 ? -1.874 6.008 3.303 1.00 96.44 109 ASP A CA 1
ATOM 889 C C . ASP A 1 109 ? -1.894 4.769 2.385 1.00 96.44 109 ASP A C 1
ATOM 891 O O . ASP A 1 109 ? -1.959 4.925 1.163 1.00 96.44 109 ASP A O 1
ATOM 895 N N . LEU A 1 110 ? -1.904 3.557 2.958 1.00 95.50 110 LEU A N 1
ATOM 896 C CA . LEU A 1 110 ? -2.007 2.290 2.221 1.00 95.50 110 LEU A CA 1
ATOM 897 C C . LEU A 1 110 ? -3.337 2.183 1.457 1.00 95.50 110 LEU A C 1
ATOM 899 O O . LEU A 1 110 ? -3.343 1.968 0.248 1.00 95.50 110 LEU A O 1
ATOM 903 N N . LEU A 1 111 ? -4.467 2.383 2.144 1.00 92.31 111 LEU A N 1
ATOM 904 C CA . LEU A 1 111 ? -5.812 2.268 1.565 1.00 92.31 111 LEU A CA 1
ATOM 905 C C . LEU A 1 111 ? -6.090 3.334 0.500 1.00 92.31 111 LEU A C 1
ATOM 907 O O . LEU A 1 111 ? -6.859 3.090 -0.433 1.00 92.31 111 LEU A O 1
ATOM 911 N N . ASN A 1 112 ? -5.450 4.498 0.626 1.00 90.94 112 ASN A N 1
ATOM 912 C CA . ASN A 1 112 ? -5.461 5.543 -0.388 1.00 90.94 112 ASN A CA 1
ATOM 913 C C . ASN A 1 112 ? -4.386 5.338 -1.458 1.00 90.94 112 ASN A C 1
ATOM 915 O O . ASN A 1 112 ? -4.191 6.234 -2.261 1.00 90.94 112 ASN A O 1
ATOM 919 N N . GLY A 1 113 ? -3.655 4.229 -1.516 1.00 87.69 113 GLY A N 1
ATOM 920 C CA . GLY A 1 113 ? -2.722 3.984 -2.616 1.00 87.69 113 GLY A CA 1
ATOM 921 C C . GLY A 1 113 ? -1.563 4.987 -2.708 1.00 87.69 113 GLY A C 1
ATOM 922 O O . GLY A 1 113 ? -1.111 5.288 -3.810 1.00 87.69 113 GLY A O 1
ATOM 923 N N . ARG A 1 114 ? -1.100 5.554 -1.582 1.00 90.00 114 ARG A N 1
ATOM 924 C CA . ARG A 1 114 ? 0.037 6.496 -1.536 1.00 90.00 114 ARG A CA 1
ATOM 925 C C . ARG A 1 114 ? 1.363 5.749 -1.733 1.00 90.00 114 ARG A C 1
ATOM 927 O O . ARG A 1 114 ? 2.186 5.698 -0.821 1.00 90.00 114 ARG A O 1
ATOM 934 N N . ILE A 1 115 ? 1.558 5.154 -2.909 1.00 87.19 115 ILE A N 1
ATOM 935 C CA . ILE A 1 115 ? 2.652 4.221 -3.228 1.00 87.19 115 ILE A CA 1
ATOM 936 C C . ILE A 1 115 ? 4.044 4.791 -2.934 1.00 87.19 115 ILE A C 1
ATOM 938 O O . ILE A 1 115 ? 4.880 4.097 -2.363 1.00 87.19 115 ILE A O 1
ATOM 942 N N . ASN A 1 116 ? 4.250 6.086 -3.179 1.00 88.69 116 ASN A N 1
ATOM 943 C CA . ASN A 1 116 ? 5.518 6.776 -2.924 1.00 88.69 116 ASN A CA 1
ATOM 944 C C . ASN A 1 116 ? 5.915 6.825 -1.440 1.00 88.69 116 ASN A C 1
ATOM 946 O O . ASN A 1 116 ? 7.079 7.033 -1.114 1.00 88.69 116 ASN A O 1
ATOM 950 N N . LYS A 1 117 ? 4.964 6.623 -0.518 1.00 93.06 117 LYS A N 1
ATOM 951 C CA . LYS A 1 117 ? 5.245 6.566 0.922 1.00 93.06 117 LYS A CA 1
ATOM 952 C C . LYS A 1 117 ? 5.716 5.189 1.386 1.00 93.06 117 LYS A C 1
ATOM 954 O O . LYS A 1 117 ? 6.082 5.051 2.555 1.00 93.06 117 LYS A O 1
ATOM 959 N N . PHE A 1 118 ? 5.666 4.171 0.532 1.00 95.00 118 PHE A N 1
ATOM 960 C CA . PHE A 1 118 ? 6.004 2.797 0.878 1.00 95.00 118 PHE A CA 1
ATOM 961 C C . PHE A 1 118 ? 7.211 2.329 0.071 1.00 95.00 118 PHE A C 1
ATOM 963 O O . PHE A 1 118 ? 7.205 2.386 -1.157 1.00 95.00 118 PHE A O 1
ATOM 970 N N . GLY A 1 119 ? 8.241 1.857 0.776 1.00 95.50 119 GLY A N 1
ATOM 971 C CA . GLY A 1 119 ? 9.291 1.034 0.185 1.00 95.50 119 GLY A CA 1
ATOM 972 C C . GLY A 1 119 ? 8.764 -0.360 -0.162 1.00 95.50 119 GLY A C 1
ATOM 973 O O . GLY A 1 119 ? 7.707 -0.774 0.326 1.00 95.50 119 GLY A O 1
ATOM 974 N N . LEU A 1 120 ? 9.498 -1.080 -1.012 1.00 95.69 120 LEU A N 1
ATOM 975 C CA . LEU A 1 120 ? 9.167 -2.462 -1.362 1.00 95.69 120 LEU A CA 1
ATOM 976 C C . LEU A 1 120 ? 9.238 -3.372 -0.125 1.00 95.69 120 LEU A C 1
ATOM 978 O O . LEU A 1 120 ? 8.304 -4.121 0.141 1.00 95.69 120 LEU A O 1
ATOM 982 N N . ASP A 1 121 ? 10.298 -3.227 0.665 1.00 96.31 121 ASP A N 1
ATOM 983 C CA . ASP A 1 121 ? 10.519 -3.891 1.953 1.00 96.31 121 ASP A CA 1
ATOM 984 C C . ASP A 1 121 ? 9.351 -3.668 2.927 1.00 96.31 121 ASP A C 1
ATOM 986 O O . ASP A 1 121 ? 8.830 -4.613 3.516 1.00 96.31 121 ASP A O 1
ATOM 990 N N . ALA A 1 122 ? 8.870 -2.426 3.037 1.00 97.12 122 ALA A N 1
ATOM 991 C CA . ALA A 1 122 ? 7.756 -2.090 3.910 1.00 97.12 122 ALA A CA 1
ATOM 992 C C . ALA A 1 122 ? 6.465 -2.799 3.483 1.00 97.12 122 ALA A C 1
ATOM 994 O O . ALA A 1 122 ? 5.691 -3.204 4.343 1.00 97.12 122 ALA A O 1
ATOM 995 N N . LEU A 1 123 ? 6.223 -2.957 2.178 1.00 97.81 123 LEU A N 1
ATOM 996 C CA . LEU A 1 123 ? 5.064 -3.695 1.672 1.00 97.81 123 LEU A CA 1
ATOM 997 C C . LEU A 1 123 ? 5.220 -5.200 1.877 1.00 97.81 123 LEU A C 1
ATOM 999 O O . LEU A 1 123 ? 4.257 -5.840 2.289 1.00 97.81 123 LEU A O 1
ATOM 1003 N N . VAL A 1 124 ? 6.418 -5.752 1.662 1.00 97.44 124 VAL A N 1
ATOM 1004 C CA . VAL A 1 124 ? 6.719 -7.160 1.963 1.00 97.44 124 VAL A CA 1
ATOM 1005 C C . VAL A 1 124 ? 6.482 -7.454 3.446 1.00 97.44 124 VAL A C 1
ATOM 1007 O O . VAL A 1 124 ? 5.826 -8.432 3.770 1.00 97.44 124 VAL A O 1
ATOM 1010 N N . ASN A 1 125 ? 6.887 -6.575 4.363 1.00 97.69 125 ASN A N 1
ATOM 1011 C CA . ASN A 1 125 ? 6.653 -6.780 5.798 1.00 97.69 125 ASN A CA 1
ATOM 1012 C C . ASN A 1 125 ? 5.163 -6.820 6.184 1.00 97.69 125 ASN A C 1
ATOM 1014 O O . ASN A 1 125 ? 4.806 -7.420 7.196 1.00 97.69 125 ASN A O 1
ATOM 1018 N N . LEU A 1 126 ? 4.277 -6.218 5.384 1.00 98.12 126 LEU A N 1
ATOM 1019 C CA . LEU A 1 126 ? 2.830 -6.259 5.612 1.00 98.12 126 LEU A CA 1
ATOM 1020 C C . LEU A 1 126 ? 2.175 -7.550 5.107 1.00 98.12 126 LEU A C 1
ATOM 1022 O O . LEU A 1 126 ? 1.035 -7.822 5.480 1.00 98.12 126 LEU A O 1
ATOM 1026 N N . THR A 1 127 ? 2.856 -8.354 4.284 1.00 97.50 127 THR A N 1
ATOM 1027 C CA . THR A 1 127 ? 2.283 -9.592 3.732 1.00 97.50 127 THR A CA 1
ATOM 1028 C C . THR A 1 127 ? 2.128 -10.672 4.799 1.00 97.50 127 THR A C 1
ATOM 1030 O O . THR A 1 127 ? 1.109 -11.359 4.807 1.00 97.50 127 THR A O 1
ATOM 1033 N N . GLY A 1 128 ? 3.063 -10.759 5.750 1.00 97.38 128 GLY A N 1
ATOM 1034 C CA . GLY A 1 128 ? 3.000 -11.692 6.880 1.00 97.38 128 GLY A CA 1
ATOM 1035 C C . GLY A 1 128 ? 1.752 -11.488 7.749 1.00 97.38 128 GLY A C 1
ATOM 1036 O O . GLY A 1 128 ? 0.923 -12.396 7.825 1.00 97.38 128 GLY A O 1
ATOM 1037 N N . PRO A 1 129 ? 1.547 -10.295 8.344 1.00 97.69 129 PRO A N 1
ATOM 1038 C CA . PRO A 1 129 ? 0.327 -9.967 9.088 1.00 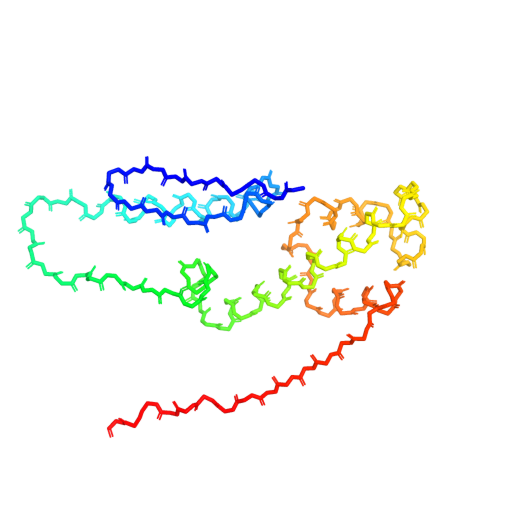97.69 129 PRO A CA 1
ATOM 1039 C C . PRO A 1 129 ? -0.952 -10.036 8.242 1.00 97.69 129 PRO A C 1
ATOM 1041 O O . PRO A 1 129 ? -2.036 -10.292 8.757 1.00 97.69 129 PRO A O 1
ATOM 1044 N N . ALA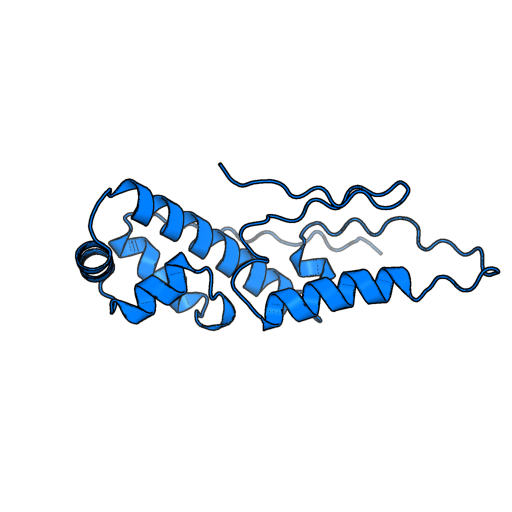 A 1 130 ? -0.841 -9.823 6.928 1.00 97.25 130 ALA A N 1
ATOM 1045 C CA . ALA A 1 130 ? -1.949 -10.005 6.000 1.00 97.25 130 ALA A CA 1
ATOM 1046 C C . ALA A 1 130 ? -2.210 -11.478 5.631 1.00 97.25 130 ALA A C 1
ATOM 1048 O O . ALA A 1 130 ? -3.170 -11.737 4.909 1.00 97.25 130 ALA A O 1
ATOM 1049 N N . HIS A 1 131 ? -1.413 -12.436 6.119 1.00 96.38 131 HIS A N 1
ATOM 1050 C CA . HIS A 1 131 ? -1.482 -13.865 5.794 1.00 96.38 131 HIS A CA 1
ATOM 1051 C C . HIS A 1 131 ? -1.344 -14.158 4.294 1.00 96.38 131 HIS A C 1
ATOM 1053 O O . HIS A 1 131 ? -2.119 -14.914 3.703 1.00 96.38 131 HIS A O 1
ATOM 1059 N N . PHE A 1 132 ? -0.373 -13.520 3.653 1.00 97.00 132 PHE A N 1
ATOM 1060 C CA . PHE A 1 132 ? 0.075 -13.878 2.314 1.00 97.00 132 PHE A CA 1
ATOM 1061 C C . PHE A 1 132 ? 1.370 -14.685 2.391 1.00 97.00 132 PHE A C 1
ATOM 1063 O O . PHE A 1 132 ? 2.249 -14.396 3.201 1.00 97.00 132 PHE A O 1
ATOM 1070 N N . HIS A 1 133 ? 1.496 -15.669 1.503 1.00 94.75 133 HIS A N 1
ATOM 1071 C CA . HIS A 1 133 ? 2.779 -16.266 1.160 1.00 94.75 133 HIS A CA 1
ATOM 1072 C C . HIS A 1 133 ? 3.347 -15.510 -0.044 1.00 94.75 133 HIS A C 1
ATOM 1074 O O . HIS A 1 133 ? 2.614 -15.255 -1.001 1.00 94.75 133 HIS A O 1
ATOM 1080 N N . VAL A 1 134 ? 4.614 -15.103 0.025 1.00 91.94 134 VAL A N 1
ATOM 1081 C CA . VAL A 1 134 ? 5.276 -14.343 -1.041 1.00 91.94 134 VAL A CA 1
ATOM 1082 C C . VAL A 1 134 ? 6.374 -15.206 -1.634 1.00 91.94 134 VAL A C 1
ATOM 1084 O O . VAL A 1 134 ? 7.296 -15.600 -0.926 1.00 91.94 134 VAL A O 1
ATOM 1087 N N . GLU A 1 135 ? 6.290 -15.437 -2.937 1.00 92.88 135 GLU A N 1
ATOM 1088 C CA . GLU A 1 135 ? 7.318 -16.108 -3.723 1.00 92.88 135 GLU A CA 1
ATOM 1089 C C . GLU A 1 135 ? 7.877 -15.119 -4.749 1.00 92.88 135 GLU A C 1
ATOM 1091 O O . GLU A 1 135 ? 7.122 -14.394 -5.401 1.00 92.88 135 GLU A O 1
ATOM 1096 N N . LEU A 1 136 ? 9.204 -15.079 -4.886 1.00 88.75 136 LEU A N 1
ATOM 1097 C CA . LEU A 1 136 ? 9.878 -14.357 -5.961 1.00 88.75 136 LEU A CA 1
ATOM 1098 C C . LEU A 1 136 ? 10.588 -15.368 -6.854 1.00 88.75 136 LEU A C 1
ATOM 1100 O O . LEU A 1 136 ? 11.401 -16.158 -6.379 1.00 88.75 136 LEU A O 1
ATOM 1104 N N . ALA A 1 137 ? 10.300 -15.299 -8.149 1.00 89.19 137 ALA A N 1
ATOM 1105 C CA . ALA A 1 137 ? 11.000 -16.054 -9.174 1.00 89.19 137 ALA A CA 1
ATOM 1106 C C . ALA A 1 137 ? 11.777 -15.079 -10.059 1.00 89.19 137 ALA A C 1
ATOM 1108 O O . ALA A 1 137 ? 11.209 -14.110 -10.565 1.00 89.19 137 ALA A O 1
ATOM 1109 N N . LEU A 1 138 ? 13.068 -15.348 -10.241 1.00 87.25 138 LEU A N 1
ATOM 1110 C CA . LEU A 1 138 ? 13.915 -14.636 -11.190 1.00 87.25 138 LEU A CA 1
ATOM 1111 C C . LEU A 1 138 ? 13.970 -15.445 -12.483 1.00 87.25 138 LEU A C 1
ATOM 1113 O O . LEU A 1 138 ? 14.047 -16.673 -12.449 1.00 87.25 138 LEU A O 1
ATOM 1117 N N . LYS A 1 139 ? 13.898 -14.749 -13.611 1.00 86.12 139 LYS A N 1
ATOM 1118 C CA . LYS A 1 139 ? 14.090 -15.322 -14.939 1.00 86.12 139 LYS A CA 1
ATOM 1119 C C . LYS A 1 139 ? 15.191 -14.530 -15.614 1.00 86.12 139 LYS A C 1
ATOM 1121 O O . LYS A 1 139 ? 15.225 -13.311 -15.459 1.00 86.12 139 LYS A O 1
ATOM 1126 N N . ASP A 1 140 ? 16.054 -15.221 -16.342 1.00 86.19 140 ASP A N 1
ATOM 1127 C CA . ASP A 1 140 ? 16.990 -14.553 -17.231 1.00 86.19 140 ASP A CA 1
ATOM 1128 C C . ASP A 1 140 ? 16.187 -13.862 -18.335 1.00 86.19 140 ASP A C 1
ATOM 1130 O O . ASP A 1 140 ? 15.253 -14.444 -18.898 1.00 86.19 140 ASP A O 1
ATOM 1134 N N . GLU A 1 141 ? 16.521 -12.609 -18.626 1.00 72.12 141 GLU A N 1
ATOM 1135 C CA . GLU A 1 141 ? 16.068 -11.989 -19.863 1.00 72.12 141 GLU A CA 1
ATOM 1136 C C . GLU A 1 141 ? 16.856 -12.651 -20.991 1.00 72.12 141 GLU A C 1
ATOM 1138 O O . GLU A 1 141 ? 18.089 -12.619 -21.003 1.00 72.12 141 GLU A O 1
ATOM 1143 N N . GLU A 1 142 ? 16.152 -13.318 -21.906 1.00 66.56 142 GLU A N 1
ATOM 1144 C CA . GLU A 1 142 ? 16.753 -13.840 -23.127 1.00 66.56 142 GLU A CA 1
ATOM 1145 C C . GLU A 1 142 ? 17.367 -12.640 -23.849 1.00 66.56 142 GLU A C 1
ATOM 1147 O O . GLU A 1 142 ? 16.650 -11.787 -24.375 1.00 66.56 142 GLU A O 1
ATOM 1152 N N . ALA A 1 143 ? 18.697 -12.521 -23.778 1.00 53.53 143 ALA A N 1
ATOM 1153 C CA . ALA A 1 143 ? 19.415 -11.456 -2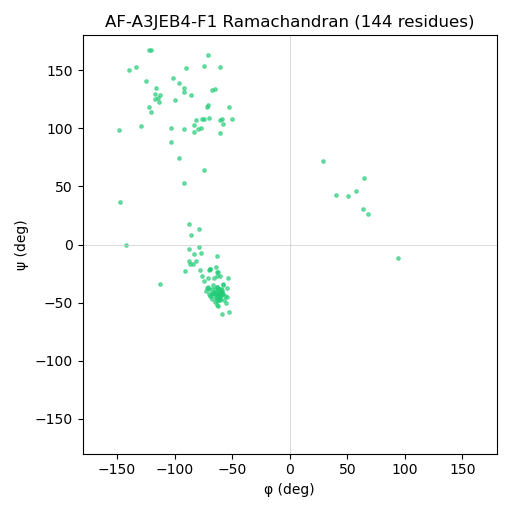4.449 1.00 53.53 143 ALA A CA 1
ATOM 1154 C C . ALA A 1 143 ? 18.972 -11.486 -25.909 1.00 53.53 143 ALA A C 1
ATOM 1156 O O . ALA A 1 143 ? 19.138 -12.513 -26.572 1.00 53.53 143 ALA A O 1
ATOM 1157 N N . ALA A 1 144 ? 18.363 -10.393 -26.379 1.00 52.19 144 ALA A N 1
ATOM 1158 C CA . ALA A 1 144 ? 18.046 -10.225 -27.784 1.00 52.19 144 ALA A CA 1
ATOM 1159 C C . ALA A 1 144 ? 19.329 -10.534 -28.557 1.00 52.19 144 ALA A C 1
ATOM 1161 O O . ALA A 1 144 ? 20.316 -9.807 -28.440 1.00 52.19 144 ALA A O 1
ATOM 1162 N N . VAL A 1 145 ? 19.342 -11.686 -29.228 1.00 44.19 145 VAL A N 1
ATOM 1163 C CA . VAL A 1 145 ? 20.483 -12.156 -30.003 1.00 44.19 145 VAL A CA 1
ATOM 1164 C C . VAL A 1 145 ? 20.706 -11.098 -31.075 1.00 44.19 145 VAL A C 1
ATOM 1166 O O . VAL A 1 145 ? 19.869 -10.943 -31.965 1.00 44.19 145 VAL A O 1
ATOM 1169 N N . VAL A 1 146 ? 21.772 -10.317 -30.903 1.00 47.91 146 VAL A N 1
ATOM 1170 C CA . VAL A 1 146 ? 22.248 -9.327 -31.875 1.00 47.91 146 VAL A CA 1
ATOM 1171 C C . VAL A 1 146 ? 22.837 -10.054 -33.074 1.00 47.91 146 VAL A C 1
ATOM 1173 O O . VAL A 1 146 ? 23.595 -11.026 -32.848 1.00 47.91 146 VAL A O 1
#

Solvent-accessible surface area (backbone atoms only — not comparable to full-atom values): 9174 Å² total; per-residue (Å²): 132,86,60,73,50,67,52,83,55,96,92,47,81,50,85,46,64,50,74,66,55,76,51,26,73,67,56,36,48,49,53,52,45,49,57,46,56,73,60,70,72,73,65,99,81,73,95,71,92,81,75,73,88,78,59,95,41,78,38,63,71,66,40,96,42,71,68,55,14,50,50,51,49,55,41,51,52,50,50,50,54,52,44,50,53,58,60,72,65,78,62,55,65,65,54,50,12,57,59,48,74,47,53,52,71,57,43,50,39,53,72,45,53,36,58,92,79,51,54,61,67,61,49,56,66,38,30,58,58,64,72,50,86,86,84,88,84,87,74,83,77,78,71,78,83,125

pLDDT: mean 71.87, std 24.4, range [27.3, 98.5]

Foldseek 3Di:
DFDQDFDDDDPDTDGDRPLQCPFAPVSVVLVVVLVVVVVVPPPPDDDDDPPDPDDPDPLVSRDPDPVRSVQLVLLQVLLVVLLVLLVVVVDDLCVSCVLQVHDSVVSVCSNSNVSVVDGSVRSVSSCVSSVHDDDDDDDDDPPPPD

Radius of gyration: 18.59 Å; Cα contacts (8 Å, |Δi|>4): 109; chains: 1; bounding box: 38×36×56 Å

Mean predicted aligned error: 13.6 Å

Nearest PDB structures (foldseek):
  2a6c-assembly1_A  TM=9.680E-01  e=1.572E-04  Nitrosomonas europaea
  2o38-assembly1_A  TM=8.761E-01  e=5.476E-04  Rhodopseudomonas palustris CGA009
  8dtq-assembly1_B  TM=7.541E-01  e=5.554E-01  Staphylococcus aureus
  7ewd-assembly1_B  TM=6.705E-01  e=3.734E-01  Mycobacterium tuberculosis H37Rv
  7ewd-assembly1_A  TM=6.470E-01  e=4.685E-01  Mycobacterium tuberculosis H37Rv

Sequence (146 aa):
MAKVMTLKNTGYRYQVCSGLLKTDIGMRRKVTNFIKTQQNYMEPNQVTDMANERFESVWDAIEDTPEEALNMRLRSELMIQITRRVKEWDVTQKEAAQRLGITQPRLNDLLNGRINKFGLDALVNLTGPAHFHVELALKDEEAAVV